Protein AF-A0A1C5JG51-F1 (afdb_monomer)

Sequence (79 aa):
MSDAVARARADLAAGRPWKARNRLTGVLVHRQDREVLDLLATVHHEMRDLPAAGAITVVVWFLAMVAIGMWTVLHWIWD

Organism: NCBI:txid299152

Solvent-accessible surface area (backbone atoms only — not comparable to full-atom values): 4485 Å² total; per-residue (Å²): 120,65,65,66,55,51,49,28,51,50,30,41,77,69,74,35,42,72,60,19,46,58,52,46,51,60,49,44,78,79,44,91,47,72,70,55,52,56,52,45,52,52,42,55,60,74,62,66,50,61,72,60,57,52,51,51,52,54,53,52,51,52,53,50,53,52,49,53,53,49,48,50,55,53,49,66,76,75,107

Foldseek 3Di:
DVPLVVVLVVCVVVVNLVVSLVSLVVVCVVPPDPSSVVVNVVSVVVVPPVVVVVVVVVVVVVVVVVVVVVVVVVVVVVD

Nearest PDB structures (foldseek):
  3uq3-assembly1_A  TM=8.141E-01  e=4.495E+00  Saccharomyces cerevisiae S288C
  5yzg-assembly1_J  TM=7.524E-01  e=6.311E+00  Homo sapiens
  5z56-assembly1_J  TM=7.524E-01  e=7.735E+00  Homo sapiens

Mean predicted aligned error: 13.39 Å

pLDDT: mean 74.58, std 10.95, range [50.06, 94.94]

Secondary structure (DSSP, 8-state):
-HHHHHHHHHHHHTT-HHHHHHHHHHHHHH---HHHHHHHHHHHHHTT-HHHHHHHHHHHHHHHHHHHHHHHHHHHHH-

Radius of gyration: 17.0 Å; Cα contacts (8 Å, |Δi|>4): 38; chains: 1; bounding box: 39×18×47 Å

Structure (mmCIF, N/CA/C/O backbone):
data_AF-A0A1C5JG51-F1
#
_entry.id   AF-A0A1C5JG51-F1
#
loop_
_atom_site.group_PDB
_atom_site.id
_atom_site.type_symbol
_atom_site.label_atom_id
_atom_site.label_alt_id
_atom_site.label_comp_id
_atom_site.label_asym_id
_atom_site.label_entity_id
_atom_site.label_seq_id
_atom_site.pdbx_PDB_ins_code
_atom_site.Cartn_x
_atom_site.Cartn_y
_atom_site.Cartn_z
_atom_site.occupancy
_atom_site.B_iso_or_equiv
_atom_site.auth_seq_id
_atom_site.auth_comp_id
_atom_site.auth_asym_id
_atom_site.auth_atom_id
_atom_site.pdbx_PDB_model_num
ATOM 1 N N . MET A 1 1 ? -16.115 -9.855 -3.807 1.00 50.06 1 MET A N 1
ATOM 2 C CA . MET A 1 1 ? -15.360 -8.616 -4.098 1.00 50.06 1 MET A CA 1
ATOM 3 C C . MET A 1 1 ? -15.391 -7.682 -2.891 1.00 50.06 1 MET A C 1
ATOM 5 O O . MET A 1 1 ? -14.371 -7.533 -2.236 1.00 50.06 1 MET A O 1
ATOM 9 N N . SER A 1 2 ? -16.569 -7.195 -2.497 1.00 60.09 2 SER A N 1
ATOM 10 C CA . SER A 1 2 ? -16.759 -6.243 -1.388 1.00 60.09 2 SER A CA 1
ATOM 11 C C . SER A 1 2 ? -16.583 -6.839 0.011 1.00 60.09 2 SER A C 1
ATOM 13 O O . SER A 1 2 ? -16.260 -6.126 0.946 1.00 60.09 2 SER A O 1
ATOM 15 N N . ASP A 1 3 ? -16.744 -8.151 0.162 1.00 73.75 3 ASP A N 1
ATOM 16 C CA . ASP A 1 3 ? -16.704 -8.833 1.460 1.00 73.75 3 ASP A CA 1
ATOM 17 C C . ASP A 1 3 ? -15.320 -8.804 2.136 1.00 73.75 3 ASP A C 1
ATOM 19 O O . ASP A 1 3 ? -15.200 -8.557 3.334 1.00 73.75 3 ASP A O 1
ATOM 23 N N . ALA A 1 4 ? -14.245 -9.036 1.374 1.00 69.88 4 ALA A N 1
ATOM 24 C CA . ALA A 1 4 ? -12.885 -9.031 1.917 1.00 69.88 4 ALA A CA 1
ATOM 25 C C . ALA A 1 4 ? -12.419 -7.610 2.275 1.00 69.88 4 ALA A C 1
ATOM 27 O O . ALA A 1 4 ? -11.802 -7.413 3.321 1.00 69.88 4 ALA A O 1
ATOM 28 N N . VAL A 1 5 ? -12.779 -6.630 1.441 1.00 73.38 5 VAL A N 1
ATOM 29 C CA . VAL A 1 5 ? -12.517 -5.197 1.646 1.00 73.38 5 VAL A CA 1
ATOM 30 C C . VAL A 1 5 ? -13.338 -4.656 2.823 1.00 73.38 5 VAL A C 1
ATOM 32 O O . VAL A 1 5 ? -12.786 -3.998 3.701 1.00 73.38 5 VAL A O 1
ATOM 35 N N . ALA A 1 6 ? -14.628 -4.996 2.912 1.00 77.81 6 ALA A N 1
ATOM 36 C CA . ALA A 1 6 ? -15.501 -4.610 4.022 1.00 77.81 6 ALA A CA 1
ATOM 37 C C . ALA A 1 6 ? -15.008 -5.181 5.355 1.00 77.81 6 ALA A C 1
ATOM 39 O O . ALA A 1 6 ? -14.962 -4.471 6.358 1.00 77.81 6 ALA A O 1
ATOM 40 N N . ARG A 1 7 ? -14.560 -6.442 5.367 1.00 77.50 7 ARG A N 1
ATOM 41 C CA . ARG A 1 7 ? -13.974 -7.045 6.567 1.00 77.50 7 ARG A CA 1
ATOM 42 C C . ARG A 1 7 ? -12.614 -6.453 6.926 1.00 77.50 7 ARG A C 1
ATOM 44 O O . ARG A 1 7 ? -12.346 -6.290 8.108 1.00 77.50 7 ARG A O 1
ATOM 51 N N . ALA A 1 8 ? -11.778 -6.101 5.948 1.00 72.00 8 ALA A N 1
ATOM 52 C CA . ALA A 1 8 ? -10.525 -5.389 6.207 1.00 72.00 8 ALA A CA 1
ATOM 53 C C . ALA A 1 8 ? -10.777 -3.987 6.792 1.00 72.00 8 ALA A C 1
ATOM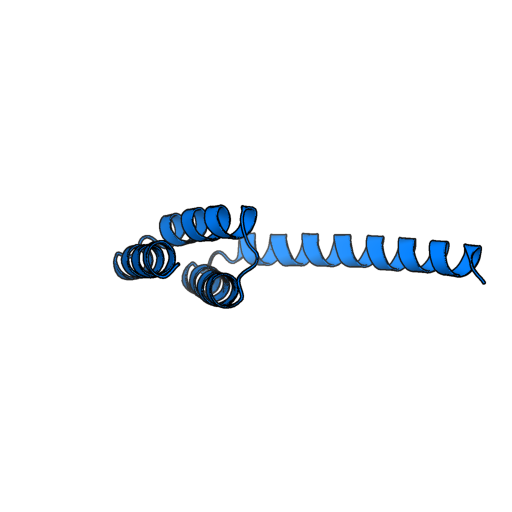 55 O O . ALA A 1 8 ? -10.088 -3.586 7.727 1.00 72.00 8 ALA A O 1
ATOM 56 N N . ARG A 1 9 ? -11.814 -3.279 6.320 1.00 72.00 9 ARG A N 1
ATOM 57 C CA . ARG A 1 9 ? -12.299 -2.031 6.937 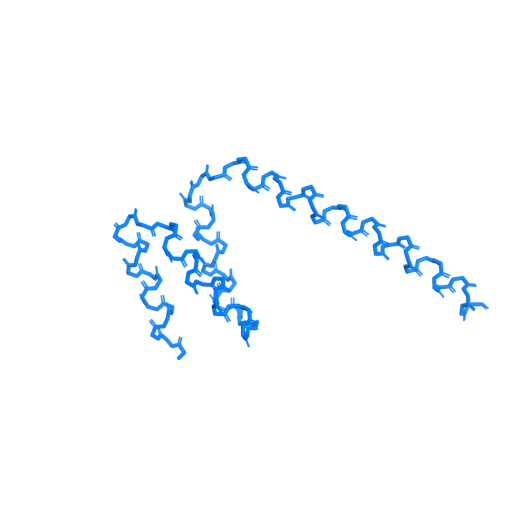1.00 72.00 9 ARG A CA 1
ATOM 58 C C . ARG A 1 9 ? -12.800 -2.240 8.363 1.00 72.00 9 ARG A C 1
ATOM 60 O O . ARG A 1 9 ? -12.496 -1.427 9.226 1.00 72.00 9 ARG A O 1
ATOM 67 N N . ALA A 1 10 ? -13.532 -3.322 8.625 1.00 78.88 10 ALA A N 1
ATOM 68 C CA . ALA A 1 10 ? -13.992 -3.652 9.972 1.00 78.88 10 ALA A CA 1
ATOM 69 C C . ALA A 1 10 ? -12.822 -3.985 10.917 1.00 78.88 10 ALA A C 1
ATOM 71 O O . ALA A 1 10 ? -12.827 -3.564 12.070 1.00 78.88 10 ALA A O 1
ATOM 72 N N . ASP A 1 11 ? -11.794 -4.688 10.431 1.00 75.38 11 ASP A N 1
ATOM 73 C CA . ASP A 1 11 ? -10.572 -4.964 11.196 1.00 75.38 11 ASP A CA 1
ATOM 74 C C . ASP A 1 11 ? -9.779 -3.672 11.490 1.00 75.38 11 ASP A C 1
ATOM 76 O O . ASP A 1 11 ? -9.250 -3.521 12.592 1.00 75.38 11 ASP A O 1
ATOM 80 N N . LEU A 1 12 ? -9.738 -2.728 10.539 1.00 71.31 12 L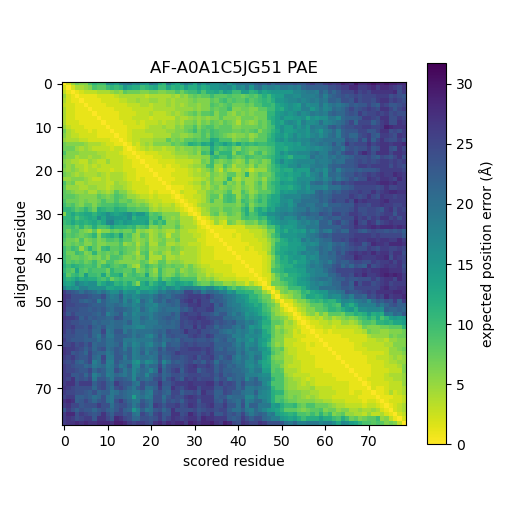EU A N 1
ATOM 81 C CA . LEU A 1 12 ? -9.189 -1.377 10.726 1.00 71.31 12 LEU A CA 1
ATOM 82 C C . LEU A 1 12 ? -9.962 -0.594 11.794 1.00 71.31 12 LEU A C 1
ATOM 84 O O . LEU A 1 12 ? -9.365 -0.126 12.758 1.00 71.31 12 LEU A O 1
ATOM 88 N N . ALA A 1 13 ? -11.290 -0.520 11.669 1.00 73.88 13 ALA A N 1
ATOM 89 C CA . ALA A 1 13 ? -12.159 0.163 12.628 1.00 73.88 13 ALA A CA 1
ATOM 90 C C . ALA A 1 13 ? -12.089 -0.458 14.036 1.00 73.88 13 ALA A C 1
ATOM 92 O O . ALA A 1 13 ? -12.270 0.231 15.035 1.00 73.88 13 ALA A O 1
ATOM 93 N N . ALA A 1 14 ? -11.778 -1.755 14.127 1.00 77.19 14 ALA A N 1
ATOM 94 C CA . ALA A 1 14 ? -11.550 -2.465 15.381 1.00 77.19 14 ALA A CA 1
ATOM 95 C C . ALA A 1 14 ? -10.131 -2.277 15.959 1.00 77.19 14 ALA A C 1
ATOM 97 O O . ALA A 1 14 ? -9.774 -2.984 16.906 1.00 77.19 14 ALA A O 1
ATOM 98 N N . GLY A 1 15 ? -9.305 -1.395 15.382 1.00 70.56 15 GLY A N 1
ATOM 99 C CA . GLY A 1 15 ? -7.944 -1.111 15.843 1.00 70.56 15 GLY A CA 1
ATOM 100 C C . GLY A 1 15 ? -6.947 -2.243 15.578 1.00 70.56 15 GLY A C 1
ATOM 101 O O . GLY A 1 15 ? -5.939 -2.358 16.272 1.00 70.56 15 GLY A O 1
ATOM 102 N N . ARG A 1 16 ? -7.215 -3.118 14.599 1.00 74.44 16 ARG A N 1
ATOM 103 C CA . ARG A 1 16 ? -6.360 -4.269 14.245 1.00 74.44 16 ARG A CA 1
ATOM 104 C C . ARG A 1 16 ? -5.816 -4.124 12.826 1.00 74.44 16 ARG A C 1
ATOM 106 O O . ARG A 1 16 ? -6.088 -4.973 11.968 1.00 74.44 16 ARG A O 1
ATOM 113 N N . PRO A 1 17 ? -4.999 -3.094 12.561 1.00 68.50 17 PRO A N 1
ATOM 114 C CA . PRO A 1 17 ? -4.531 -2.823 11.211 1.00 68.50 17 PRO A CA 1
ATOM 115 C C . PRO A 1 17 ? -3.695 -3.998 10.667 1.00 68.50 17 PRO A C 1
ATOM 117 O O . PRO A 1 17 ? -3.766 -4.307 9.478 1.00 68.50 17 PRO A O 1
ATOM 120 N N . TRP A 1 18 ? -2.962 -4.733 11.520 1.00 69.06 18 TRP A N 1
ATOM 121 C CA . TRP A 1 18 ? -2.113 -5.872 11.114 1.00 69.06 18 TRP A CA 1
ATOM 122 C C . TRP A 1 18 ? -2.917 -7.005 10.472 1.00 69.06 18 TRP A C 1
ATOM 124 O O . TRP A 1 18 ? -2.463 -7.656 9.529 1.00 69.06 18 TRP A O 1
ATOM 134 N N . LYS A 1 19 ? -4.154 -7.192 10.935 1.00 74.19 19 LYS A N 1
ATOM 135 C CA . LYS A 1 19 ? -5.082 -8.195 10.423 1.00 74.19 19 LYS A CA 1
ATOM 136 C C . LYS A 1 19 ? -5.697 -7.756 9.095 1.00 74.19 19 LYS A C 1
ATOM 138 O O . LYS A 1 19 ? -5.804 -8.574 8.181 1.00 74.19 19 LYS A O 1
ATOM 143 N N . ALA A 1 20 ? -6.010 -6.464 8.969 1.00 76.69 20 ALA A N 1
ATOM 144 C CA . ALA A 1 20 ? -6.456 -5.857 7.718 1.00 76.69 20 ALA A CA 1
ATOM 145 C C . ALA A 1 20 ? -5.379 -5.969 6.625 1.00 76.69 20 ALA A C 1
ATOM 147 O O . ALA A 1 20 ? -5.675 -6.423 5.521 1.00 76.69 20 ALA A O 1
ATOM 148 N N . ARG A 1 21 ? -4.113 -5.666 6.954 1.00 71.12 21 ARG A N 1
ATOM 149 C CA . ARG A 1 21 ? -2.960 -5.821 6.051 1.00 71.12 21 ARG A CA 1
ATOM 150 C C . ARG A 1 21 ? -2.820 -7.255 5.556 1.00 71.12 21 ARG A C 1
ATOM 152 O O . 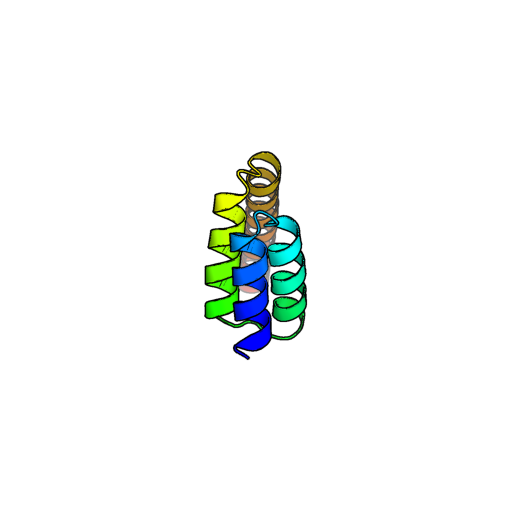ARG A 1 21 ? -2.825 -7.472 4.351 1.00 71.12 21 ARG A O 1
ATOM 159 N N . ASN A 1 22 ? -2.719 -8.232 6.461 1.00 78.50 22 ASN A N 1
ATOM 160 C CA . ASN A 1 22 ? -2.456 -9.621 6.071 1.00 78.50 22 ASN A CA 1
ATOM 161 C C . ASN A 1 22 ? -3.572 -10.182 5.168 1.00 78.50 22 ASN A C 1
ATOM 163 O O . ASN A 1 22 ? -3.326 -10.929 4.222 1.00 78.50 22 ASN A O 1
ATOM 167 N N . ARG A 1 23 ? -4.814 -9.750 5.416 1.00 77.38 23 ARG A N 1
ATOM 168 C CA . ARG A 1 23 ? -5.982 -10.086 4.600 1.00 77.38 23 ARG A CA 1
ATOM 169 C C . ARG A 1 23 ? -5.945 -9.428 3.219 1.00 77.38 23 ARG A C 1
ATOM 171 O O . ARG A 1 23 ? -6.183 -10.119 2.233 1.00 77.38 23 ARG A O 1
ATOM 178 N N . LEU A 1 24 ? -5.629 -8.134 3.133 1.00 74.00 24 LEU A N 1
ATOM 179 C CA . LEU A 1 24 ? -5.513 -7.419 1.855 1.00 74.00 24 LEU A CA 1
ATOM 180 C C . LEU A 1 24 ? -4.346 -7.955 1.013 1.00 74.00 24 LEU A C 1
ATOM 182 O O . LEU A 1 24 ? -4.512 -8.159 -0.184 1.00 74.00 24 LEU A O 1
ATOM 186 N N . THR A 1 25 ? -3.210 -8.288 1.633 1.00 77.94 25 THR A N 1
ATOM 187 C CA . THR A 1 25 ? -2.078 -8.943 0.961 1.00 77.94 25 THR A CA 1
ATOM 188 C C . THR A 1 25 ? -2.464 -10.313 0.397 1.00 77.94 25 THR A C 1
ATOM 190 O O . THR A 1 25 ? -2.133 -10.607 -0.748 1.00 77.94 25 THR A O 1
ATOM 193 N N . GLY A 1 26 ? -3.221 -11.128 1.141 1.00 78.56 26 GLY A N 1
ATOM 194 C CA . GLY A 1 26 ? -3.711 -12.420 0.646 1.00 78.56 26 GLY A CA 1
ATOM 195 C C . GLY A 1 26 ? -4.624 -12.301 -0.582 1.00 78.56 26 GLY A C 1
ATOM 196 O O . GLY A 1 26 ? -4.539 -13.120 -1.497 1.00 78.56 26 GLY A O 1
ATOM 197 N N . VAL A 1 27 ? -5.450 -11.249 -0.640 1.00 75.12 27 VAL A N 1
ATOM 198 C CA . VAL A 1 27 ? -6.288 -10.941 -1.813 1.00 75.12 27 VAL A CA 1
ATOM 199 C C . VAL A 1 27 ? -5.431 -10.473 -2.992 1.00 75.12 27 VAL A C 1
ATOM 201 O O . VAL A 1 27 ? -5.656 -10.912 -4.119 1.00 75.12 27 VAL A O 1
ATOM 204 N N . LEU A 1 28 ? -4.407 -9.655 -2.730 1.00 70.31 28 LEU A N 1
ATOM 205 C CA . LEU A 1 28 ? -3.527 -9.095 -3.756 1.00 70.31 28 LEU A CA 1
ATOM 206 C C . LEU A 1 28 ? -2.682 -10.156 -4.482 1.00 70.31 28 LEU A C 1
ATOM 208 O O . LEU A 1 28 ? -2.429 -10.028 -5.677 1.00 70.31 28 LEU A O 1
ATOM 212 N N . VAL A 1 29 ? -2.297 -11.231 -3.780 1.00 73.00 29 VAL A N 1
ATOM 213 C CA . VAL A 1 29 ? -1.597 -12.392 -4.368 1.00 73.00 29 VAL A CA 1
ATOM 214 C C . VAL A 1 29 ? -2.440 -13.078 -5.447 1.00 73.00 29 VAL A C 1
ATOM 216 O O . VAL A 1 29 ? -1.893 -13.623 -6.399 1.00 73.00 29 VAL A O 1
ATOM 219 N N . HIS A 1 30 ? -3.767 -13.043 -5.317 1.00 68.62 30 HIS A N 1
ATOM 220 C CA . HIS A 1 30 ? -4.674 -13.682 -6.269 1.00 68.62 30 HIS A CA 1
ATOM 221 C C . HIS A 1 30 ? -5.175 -12.714 -7.350 1.00 68.62 30 HIS A C 1
ATOM 223 O O . HIS A 1 30 ? -5.566 -13.163 -8.427 1.00 68.62 30 HIS A O 1
ATOM 229 N N . ARG A 1 31 ? -5.183 -11.399 -7.086 1.00 65.56 31 ARG A N 1
ATOM 230 C CA . ARG A 1 31 ? -5.635 -10.368 -8.033 1.00 65.56 31 ARG A CA 1
ATOM 231 C C . ARG A 1 31 ? -5.099 -8.979 -7.687 1.00 65.56 31 ARG A C 1
ATOM 233 O O . ARG A 1 31 ? -5.274 -8.504 -6.569 1.00 65.56 31 ARG A O 1
ATOM 240 N N . GLN A 1 32 ? -4.544 -8.285 -8.679 1.00 62.22 32 GLN A N 1
ATOM 241 C CA . GLN A 1 32 ? -4.143 -6.881 -8.555 1.00 62.22 32 GLN A CA 1
ATOM 242 C C . GLN A 1 32 ? -5.337 -5.951 -8.813 1.00 62.22 32 GLN A C 1
ATOM 244 O O . GLN A 1 32 ? -5.583 -5.542 -9.944 1.00 62.22 32 GLN A O 1
ATOM 249 N N . ASP A 1 33 ? -6.081 -5.628 -7.754 1.00 69.88 33 ASP A N 1
ATOM 250 C CA . ASP A 1 33 ? -7.207 -4.689 -7.796 1.00 69.88 33 ASP A CA 1
ATOM 251 C C . ASP A 1 33 ? -6.829 -3.320 -7.207 1.00 69.88 33 ASP A C 1
ATOM 253 O O . ASP A 1 33 ? -6.246 -3.222 -6.123 1.00 69.88 33 ASP A O 1
ATOM 257 N N . ARG A 1 34 ? -7.207 -2.244 -7.909 1.00 75.00 34 ARG A N 1
ATOM 258 C CA . ARG A 1 34 ? -6.861 -0.852 -7.554 1.00 75.00 34 ARG A CA 1
ATOM 259 C C . ARG A 1 34 ? -7.410 -0.426 -6.189 1.00 75.00 34 ARG A C 1
ATOM 261 O O . ARG A 1 34 ? -6.719 0.242 -5.433 1.00 75.00 34 ARG A O 1
ATOM 268 N N . GLU A 1 35 ? -8.625 -0.852 -5.859 1.00 75.00 35 GLU A N 1
ATOM 269 C CA . GLU A 1 35 ? -9.291 -0.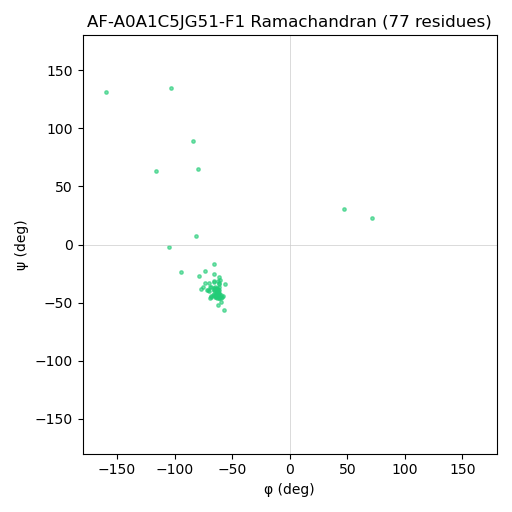531 -4.588 1.00 75.00 35 GLU A CA 1
ATOM 270 C C . GLU A 1 35 ? -8.626 -1.235 -3.389 1.00 75.00 35 GLU A C 1
ATOM 272 O O . GLU A 1 35 ? -8.536 -0.686 -2.292 1.00 75.00 35 GLU A O 1
ATOM 277 N N . VAL A 1 36 ? -8.092 -2.442 -3.609 1.00 75.06 36 VAL A N 1
ATOM 278 C CA . VAL A 1 36 ? -7.337 -3.199 -2.597 1.00 75.06 36 VAL A CA 1
ATOM 279 C C . VAL A 1 36 ? -5.977 -2.547 -2.349 1.00 75.06 36 VAL A C 1
ATOM 281 O O . VAL A 1 36 ? -5.550 -2.463 -1.199 1.00 75.06 36 VAL A O 1
ATOM 284 N N . LEU A 1 37 ? -5.323 -2.053 -3.406 1.00 76.12 37 LEU A N 1
ATOM 285 C CA . LEU A 1 37 ? -4.064 -1.307 -3.315 1.00 76.12 37 LEU A CA 1
ATOM 286 C C . LEU A 1 37 ? -4.223 0.005 -2.536 1.00 76.12 37 LEU A C 1
ATOM 288 O O . LEU A 1 37 ? -3.423 0.281 -1.645 1.00 76.12 37 LEU A O 1
ATOM 292 N N . ASP A 1 38 ? -5.270 0.776 -2.828 1.00 80.12 38 ASP A N 1
ATOM 293 C CA . ASP A 1 38 ? -5.548 2.058 -2.168 1.00 80.12 38 ASP A CA 1
ATOM 294 C C . ASP A 1 38 ? -5.843 1.879 -0.665 1.00 80.12 38 ASP A C 1
ATOM 296 O O . ASP A 1 38 ? -5.293 2.567 0.204 1.00 80.12 38 ASP A O 1
ATOM 300 N N . LEU A 1 39 ? -6.626 0.848 -0.325 1.00 78.12 39 LEU A N 1
ATOM 301 C CA . LEU A 1 39 ? -6.906 0.513 1.069 1.00 78.12 39 LEU A CA 1
ATOM 302 C C . LEU A 1 39 ? -5.661 -0.024 1.797 1.00 78.12 39 LEU A C 1
ATOM 304 O O . LEU A 1 39 ? -5.450 0.298 2.965 1.00 78.12 39 LEU A O 1
ATOM 308 N N . LEU A 1 40 ? -4.809 -0.805 1.126 1.00 75.94 40 LEU A N 1
ATOM 309 C CA . LEU A 1 40 ? -3.552 -1.299 1.698 1.00 75.94 40 LEU A CA 1
ATOM 310 C C . LEU A 1 40 ? -2.575 -0.150 2.001 1.00 75.94 40 LEU A C 1
ATOM 312 O O . LEU A 1 40 ? -1.917 -0.179 3.043 1.00 75.94 40 LEU A O 1
ATOM 316 N N . ALA A 1 41 ? -2.514 0.863 1.132 1.00 74.06 41 ALA A N 1
ATOM 317 C CA . ALA A 1 41 ? -1.717 2.068 1.350 1.00 74.06 41 ALA A CA 1
ATOM 318 C C . ALA A 1 41 ? -2.204 2.849 2.581 1.00 74.06 41 ALA A C 1
ATOM 320 O O . ALA A 1 41 ? -1.396 3.241 3.424 1.00 74.06 41 ALA A O 1
ATOM 321 N N . THR A 1 42 ? -3.525 2.977 2.747 1.00 73.12 42 THR A N 1
ATOM 322 C CA . THR A 1 42 ? -4.134 3.619 3.924 1.00 73.12 42 THR A CA 1
ATOM 323 C C . THR A 1 42 ? -3.827 2.845 5.211 1.00 73.12 42 THR A C 1
ATOM 325 O O . THR A 1 42 ? -3.417 3.436 6.207 1.00 73.12 42 THR A O 1
ATOM 328 N N . VAL A 1 43 ? -3.935 1.509 5.183 1.00 71.19 43 VAL A N 1
ATOM 329 C CA . VAL A 1 43 ? -3.574 0.640 6.320 1.00 71.19 43 VAL A CA 1
ATOM 330 C C . VAL A 1 43 ? -2.098 0.796 6.700 1.00 71.19 43 VAL A C 1
ATOM 332 O O . VAL A 1 43 ? -1.783 0.872 7.884 1.00 71.19 43 VAL A O 1
ATOM 335 N N . HIS A 1 44 ? -1.186 0.848 5.723 1.00 65.38 44 HIS A N 1
ATOM 336 C CA . HIS A 1 44 ? 0.244 1.057 5.984 1.00 65.38 44 HIS A CA 1
ATOM 337 C C . HIS A 1 44 ? 0.536 2.434 6.586 1.00 65.38 44 HIS A C 1
ATOM 339 O O . HIS A 1 44 ? 1.401 2.550 7.452 1.00 65.38 44 HIS A O 1
ATOM 345 N N . HIS A 1 45 ? -0.190 3.463 6.150 1.00 64.94 45 HIS A N 1
ATOM 346 C CA . HIS A 1 45 ? -0.042 4.811 6.682 1.00 64.94 45 HIS A CA 1
ATOM 347 C C . HIS A 1 45 ? -0.525 4.909 8.140 1.00 64.94 45 HIS A C 1
ATOM 349 O O . HIS A 1 45 ? 0.189 5.447 8.988 1.00 64.94 45 HIS A O 1
ATOM 355 N N . GLU A 1 46 ? -1.678 4.308 8.459 1.00 65.75 46 GLU A N 1
ATOM 356 C CA . GLU A 1 46 ? -2.237 4.268 9.821 1.00 65.75 46 GLU A CA 1
ATOM 357 C C . GLU A 1 46 ? -1.388 3.464 10.811 1.00 65.75 46 GLU A C 1
ATOM 359 O O . GLU A 1 46 ? -1.328 3.798 11.993 1.00 65.75 46 GLU A O 1
ATOM 364 N N . MET A 1 47 ? -0.693 2.422 10.348 1.00 63.16 47 MET A N 1
ATOM 365 C CA . MET A 1 47 ? 0.158 1.612 11.222 1.00 63.16 47 MET A CA 1
ATOM 366 C C . MET A 1 47 ? 1.363 2.359 11.792 1.00 63.16 47 MET A C 1
ATOM 368 O O . MET A 1 47 ? 1.961 1.849 12.737 1.00 63.16 47 MET A O 1
ATOM 372 N N . ARG A 1 48 ? 1.759 3.518 11.232 1.00 58.00 48 ARG A N 1
ATOM 373 C CA . ARG A 1 48 ? 2.993 4.232 11.624 1.00 58.00 48 ARG A CA 1
ATOM 374 C C . ARG A 1 48 ? 4.215 3.302 11.725 1.00 58.00 48 ARG A C 1
ATOM 376 O O . ARG A 1 48 ? 5.145 3.558 12.488 1.00 58.00 48 ARG A O 1
ATOM 383 N N . ASP A 1 49 ? 4.232 2.242 10.915 1.00 56.16 49 ASP A N 1
ATOM 384 C CA . ASP A 1 49 ? 5.297 1.240 10.856 1.00 56.16 49 ASP A CA 1
ATOM 385 C C . ASP A 1 49 ? 6.462 1.807 10.022 1.00 56.16 49 ASP A C 1
ATOM 387 O O . ASP A 1 49 ? 6.781 1.388 8.908 1.00 56.16 49 ASP A O 1
ATOM 391 N N . LEU A 1 50 ? 7.057 2.869 10.564 1.00 53.97 50 LEU A N 1
ATOM 392 C CA . LEU A 1 50 ? 8.151 3.654 10.003 1.00 53.97 50 LEU A CA 1
ATOM 393 C C . LEU A 1 50 ? 9.407 2.819 9.654 1.00 53.97 50 LEU A C 1
ATOM 395 O O . LEU A 1 50 ? 10.022 3.132 8.632 1.00 53.97 50 LEU A O 1
ATOM 399 N N . PRO A 1 51 ? 9.793 1.740 10.379 1.00 55.16 51 PRO A N 1
ATOM 400 C CA . PRO A 1 51 ? 10.918 0.905 9.946 1.00 55.16 51 PRO A CA 1
ATOM 401 C C . PRO A 1 51 ? 10.579 0.013 8.737 1.00 55.16 51 PRO A C 1
ATOM 403 O O . PRO A 1 51 ? 11.433 -0.202 7.876 1.00 55.16 51 PRO A O 1
ATOM 406 N N . ALA A 1 52 ? 9.334 -0.462 8.610 1.00 53.84 52 ALA A N 1
ATOM 407 C CA . ALA A 1 52 ? 8.908 -1.280 7.470 1.00 53.84 52 ALA A CA 1
ATOM 408 C C . ALA A 1 52 ? 8.696 -0.440 6.196 1.00 53.84 52 ALA A C 1
ATOM 410 O O . ALA A 1 52 ? 9.061 -0.874 5.102 1.00 53.84 52 ALA A O 1
ATOM 411 N N . ALA A 1 53 ? 8.182 0.787 6.335 1.00 52.31 53 ALA A N 1
ATOM 412 C CA . ALA A 1 53 ? 8.069 1.745 5.232 1.00 52.31 53 ALA A CA 1
ATOM 413 C C . ALA A 1 53 ? 9.448 2.151 4.666 1.00 52.31 53 ALA A C 1
ATOM 415 O O . ALA A 1 53 ? 9.619 2.269 3.448 1.00 52.31 53 ALA A O 1
ATOM 416 N N . GLY A 1 54 ? 10.459 2.287 5.536 1.00 55.06 54 GLY A N 1
ATOM 417 C CA . GLY A 1 54 ? 11.851 2.480 5.122 1.00 55.06 54 GLY A CA 1
ATOM 418 C C . GLY A 1 54 ? 12.415 1.281 4.351 1.00 55.06 54 GLY A C 1
ATOM 419 O O . GLY A 1 54 ? 13.006 1.455 3.286 1.00 55.06 54 GLY A O 1
ATOM 420 N N . ALA A 1 55 ? 12.169 0.056 4.827 1.00 63.22 55 ALA A N 1
ATOM 421 C CA . ALA A 1 55 ? 12.649 -1.164 4.174 1.00 63.22 55 ALA A CA 1
ATOM 422 C C . ALA A 1 55 ? 12.055 -1.369 2.768 1.00 63.22 55 ALA A C 1
ATOM 424 O O . ALA A 1 55 ? 12.783 -1.723 1.842 1.00 63.22 55 ALA A O 1
ATOM 425 N N . ILE A 1 56 ? 10.758 -1.096 2.575 1.00 67.69 56 ILE A N 1
ATOM 426 C CA . ILE A 1 56 ? 10.114 -1.200 1.254 1.00 67.69 56 ILE A CA 1
ATOM 427 C C . ILE A 1 56 ? 10.746 -0.211 0.267 1.00 67.69 56 ILE A C 1
ATOM 429 O O . ILE A 1 56 ? 11.008 -0.579 -0.874 1.00 67.69 56 ILE A O 1
ATOM 433 N N . THR A 1 57 ? 11.059 1.010 0.707 1.00 71.81 57 THR A N 1
ATOM 434 C CA . THR A 1 57 ? 11.702 2.023 -0.145 1.00 71.81 57 THR A CA 1
ATOM 435 C C . THR A 1 57 ? 13.080 1.558 -0.625 1.00 71.81 57 THR A C 1
ATOM 437 O O . THR A 1 57 ? 13.391 1.681 -1.808 1.00 71.81 57 THR A O 1
ATOM 440 N N . VAL A 1 58 ? 13.879 0.950 0.259 1.00 75.75 58 VAL A N 1
ATOM 441 C CA . VAL A 1 58 ? 15.200 0.397 -0.091 1.00 75.75 58 VAL A CA 1
ATOM 442 C C . VAL A 1 58 ? 15.077 -0.766 -1.078 1.00 75.75 58 VAL A C 1
ATOM 444 O O . VAL A 1 58 ? 15.794 -0.802 -2.077 1.00 75.75 58 VAL A O 1
ATOM 447 N N . VAL A 1 59 ? 14.148 -1.695 -0.838 1.00 77.69 59 VAL A N 1
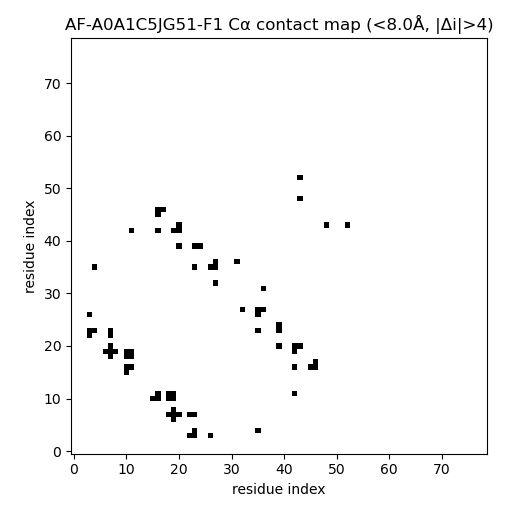ATOM 448 C CA . VAL A 1 59 ? 13.933 -2.855 -1.719 1.00 77.69 59 VAL A CA 1
ATOM 449 C C . VAL A 1 59 ? 13.442 -2.420 -3.102 1.00 77.69 59 VAL A C 1
ATOM 451 O O . VAL A 1 59 ? 13.950 -2.904 -4.112 1.00 77.69 59 VAL A O 1
ATOM 454 N N . VAL A 1 60 ? 12.495 -1.481 -3.169 1.00 84.44 60 VAL A N 1
ATOM 455 C CA . VAL A 1 60 ? 11.980 -0.945 -4.439 1.00 84.44 60 VAL A CA 1
ATOM 456 C C . VAL A 1 60 ? 13.077 -0.212 -5.208 1.00 84.44 60 VAL A C 1
ATOM 458 O O . VAL A 1 60 ? 13.223 -0.429 -6.409 1.00 84.44 60 VAL A O 1
ATOM 461 N N . TRP A 1 61 ? 13.885 0.607 -4.529 1.00 87.56 61 TRP A N 1
ATOM 462 C CA . TRP A 1 61 ? 15.001 1.313 -5.161 1.00 87.56 61 TRP A CA 1
ATOM 463 C C . TRP A 1 61 ? 16.053 0.345 -5.720 1.00 87.56 61 TRP A C 1
ATOM 465 O O . TRP A 1 61 ? 16.516 0.511 -6.848 1.00 87.56 61 TRP A O 1
ATOM 475 N N . PHE A 1 62 ? 16.377 -0.713 -4.975 1.00 90.56 62 PHE A N 1
ATOM 476 C CA . PHE A 1 62 ? 17.320 -1.734 -5.425 1.00 90.56 62 PHE A CA 1
ATOM 477 C C . PHE A 1 62 ? 16.808 -2.495 -6.657 1.00 90.56 62 PHE A C 1
ATOM 479 O O . PHE A 1 62 ? 17.536 -2.653 -7.637 1.00 90.56 62 PHE A O 1
ATOM 486 N N . LEU A 1 63 ? 15.539 -2.912 -6.653 1.00 92.69 63 LEU A N 1
ATOM 487 C CA . LEU A 1 63 ? 14.922 -3.567 -7.811 1.00 92.69 63 LEU A CA 1
ATOM 488 C C . LEU A 1 63 ? 14.883 -2.647 -9.036 1.00 92.69 63 LEU A C 1
ATOM 490 O O . LEU A 1 63 ? 15.139 -3.107 -10.148 1.00 92.69 63 LEU A O 1
ATOM 494 N N . ALA A 1 64 ? 14.620 -1.353 -8.839 1.00 91.19 64 ALA A N 1
ATOM 495 C CA . ALA A 1 64 ? 14.662 -0.367 -9.913 1.00 91.19 64 ALA A CA 1
ATOM 496 C C . ALA A 1 64 ? 16.073 -0.236 -10.513 1.00 91.19 64 ALA A C 1
ATOM 498 O O . ALA A 1 64 ? 16.207 -0.250 -11.734 1.00 91.19 64 ALA A O 1
ATOM 499 N N . MET A 1 65 ? 17.129 -0.186 -9.690 1.00 94.94 65 MET A N 1
ATOM 500 C CA . MET A 1 65 ? 18.518 -0.164 -10.176 1.00 94.94 65 MET A CA 1
ATOM 501 C C . MET A 1 65 ? 18.856 -1.396 -11.023 1.00 94.94 65 MET A C 1
ATOM 503 O O . MET A 1 65 ? 19.430 -1.261 -12.104 1.00 94.94 65 MET A O 1
ATOM 507 N N . VAL A 1 66 ? 18.467 -2.588 -10.564 1.00 93.94 66 VAL A N 1
ATOM 508 C CA . VAL A 1 66 ? 18.697 -3.838 -11.305 1.00 93.94 66 VAL A CA 1
ATOM 509 C C . VAL A 1 66 ? 17.931 -3.839 -12.628 1.00 93.94 66 VAL A C 1
ATOM 511 O O . VAL A 1 66 ? 18.502 -4.180 -13.662 1.00 93.94 66 VAL A O 1
ATOM 514 N N . ALA A 1 67 ? 16.665 -3.419 -12.622 1.00 92.94 67 ALA A N 1
ATOM 515 C CA . ALA A 1 67 ? 15.845 -3.350 -13.828 1.00 92.94 67 ALA A CA 1
ATOM 516 C C . ALA A 1 67 ? 16.404 -2.353 -14.855 1.00 92.94 67 ALA A C 1
ATOM 518 O O . ALA A 1 67 ? 16.464 -2.681 -16.036 1.00 92.94 67 ALA A O 1
ATOM 519 N N . ILE 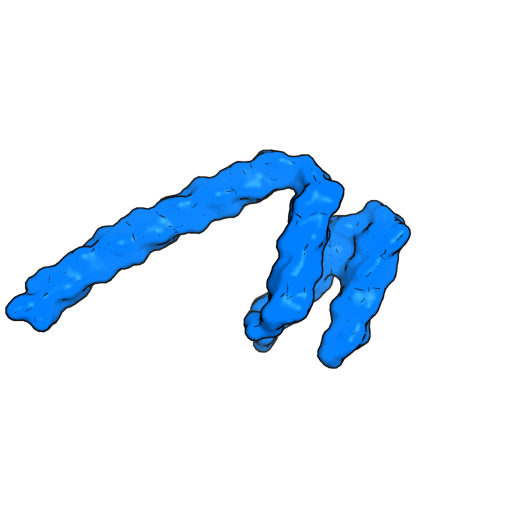A 1 68 ? 16.865 -1.174 -14.419 1.00 92.31 68 ILE A N 1
ATOM 520 C CA . ILE A 1 68 ? 17.496 -0.170 -15.293 1.00 92.31 68 ILE A CA 1
ATOM 521 C C . ILE A 1 68 ? 18.800 -0.716 -15.887 1.00 92.31 68 ILE A C 1
ATOM 523 O O . ILE A 1 68 ? 19.036 -0.577 -17.088 1.00 92.31 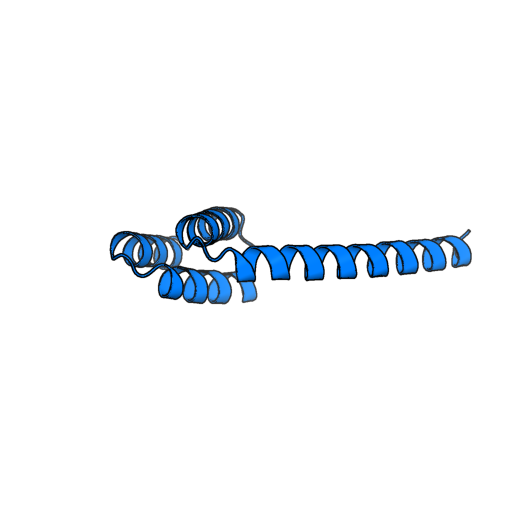68 ILE A O 1
ATOM 527 N N . GLY A 1 69 ? 19.635 -1.372 -15.076 1.00 90.31 69 GLY A N 1
ATOM 528 C CA . GLY A 1 69 ? 20.867 -2.003 -15.551 1.00 90.31 69 GLY A CA 1
ATOM 529 C C . GLY A 1 69 ? 20.592 -3.103 -16.576 1.00 90.31 69 GLY A C 1
ATOM 530 O O . GLY A 1 69 ? 21.193 -3.116 -17.648 1.00 90.31 69 GLY A O 1
ATOM 531 N N . MET A 1 70 ? 19.626 -3.978 -16.290 1.00 91.81 70 MET A N 1
ATOM 532 C CA . MET A 1 70 ? 19.242 -5.055 -17.200 1.00 91.81 70 MET A CA 1
ATOM 533 C C . MET A 1 70 ? 18.624 -4.521 -18.493 1.00 91.81 70 MET A C 1
ATOM 535 O O . MET A 1 70 ? 18.990 -4.993 -19.564 1.00 91.81 70 MET A O 1
ATOM 539 N N . TRP A 1 71 ? 17.753 -3.510 -18.411 1.00 92.88 71 TRP A N 1
ATOM 540 C CA . TRP A 1 71 ? 17.201 -2.816 -19.576 1.00 92.88 71 TRP A CA 1
ATOM 541 C C . TRP A 1 71 ? 18.301 -2.215 -20.446 1.00 92.88 71 TRP A C 1
ATOM 543 O O . TRP A 1 71 ? 18.273 -2.379 -21.658 1.00 92.88 71 TRP A O 1
ATOM 553 N N . THR A 1 72 ? 19.292 -1.568 -19.829 1.00 91.00 72 THR A N 1
ATOM 554 C CA . THR A 1 72 ? 20.424 -0.980 -20.554 1.00 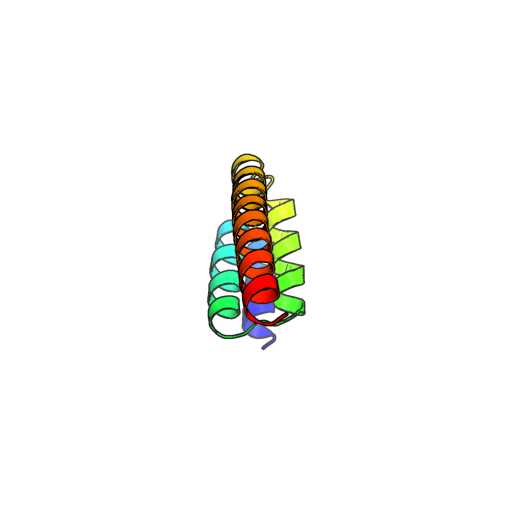91.00 72 THR A CA 1
ATOM 555 C C . THR A 1 72 ? 21.171 -2.058 -21.331 1.00 91.00 72 THR A C 1
ATOM 557 O O . THR A 1 72 ? 21.364 -1.920 -22.531 1.00 91.00 72 THR A O 1
ATOM 560 N N . VAL A 1 73 ? 21.526 -3.173 -20.692 1.00 90.00 73 VAL A N 1
ATOM 561 C CA . VAL A 1 73 ? 22.215 -4.285 -21.367 1.00 90.00 73 VAL A CA 1
ATOM 562 C C . VAL A 1 73 ? 21.373 -4.879 -22.500 1.00 90.00 73 VAL A C 1
ATOM 564 O O . VAL A 1 73 ? 21.896 -5.113 -23.585 1.00 90.00 73 VAL A O 1
ATOM 567 N N . LEU A 1 74 ? 20.077 -5.104 -22.271 1.00 87.69 74 LEU A N 1
ATOM 568 C CA . LEU A 1 74 ? 19.169 -5.638 -23.290 1.00 87.69 74 LEU A CA 1
ATOM 569 C C . LEU A 1 74 ? 19.034 -4.691 -24.482 1.00 87.69 74 LEU A C 1
ATOM 571 O O . LEU A 1 74 ? 19.035 -5.151 -25.618 1.00 87.69 74 LEU A O 1
ATOM 575 N N . HIS A 1 75 ? 18.963 -3.386 -24.213 1.00 88.06 75 HIS A N 1
ATOM 576 C CA . HIS A 1 75 ? 18.941 -2.354 -25.238 1.00 88.06 75 HIS A CA 1
ATOM 577 C C . HIS A 1 75 ? 20.209 -2.413 -26.095 1.00 88.06 75 HIS A C 1
ATOM 579 O O . HIS A 1 75 ? 20.090 -2.436 -27.304 1.00 88.06 75 HIS A O 1
ATOM 585 N N . TRP A 1 76 ? 21.403 -2.535 -25.504 1.00 86.69 76 TRP A N 1
ATOM 586 C CA . TRP A 1 76 ? 22.668 -2.646 -26.256 1.00 86.69 76 TRP A CA 1
ATOM 587 C C . TRP A 1 76 ? 22.815 -3.927 -27.091 1.00 86.69 76 TRP A C 1
ATOM 589 O O . TRP A 1 76 ? 23.595 -3.945 -28.032 1.00 86.69 76 TRP A O 1
ATOM 599 N N . ILE A 1 77 ? 22.133 -5.015 -26.728 1.00 85.19 77 ILE A N 1
ATOM 600 C CA . ILE A 1 77 ? 22.160 -6.268 -27.506 1.00 85.19 77 ILE A CA 1
ATOM 601 C C . ILE A 1 77 ? 21.245 -6.176 -28.736 1.00 85.19 77 ILE A C 1
ATOM 603 O O . ILE A 1 77 ? 21.459 -6.891 -29.713 1.00 85.19 77 ILE A O 1
ATOM 607 N N . TRP A 1 78 ? 20.205 -5.345 -28.660 1.00 73.62 78 TRP A N 1
ATOM 608 C CA . TRP A 1 78 ? 19.157 -5.237 -29.676 1.00 73.62 78 TRP A CA 1
ATOM 609 C C . TRP A 1 78 ? 19.254 -3.977 -30.553 1.00 73.62 78 TRP A C 1
ATOM 611 O O . TRP A 1 78 ? 18.427 -3.833 -31.456 1.00 73.62 78 TRP A O 1
ATOM 621 N N . ASP A 1 79 ? 20.235 -3.109 -30.287 1.00 61.59 79 ASP A N 1
ATOM 622 C CA . ASP A 1 79 ? 20.662 -1.950 -31.095 1.00 61.59 79 ASP A CA 1
ATOM 623 C C . ASP A 1 79 ? 21.866 -2.340 -31.973 1.00 61.59 79 ASP A C 1
ATOM 625 O O . ASP A 1 79 ? 21.845 -2.046 -33.191 1.00 61.59 79 ASP A O 1
#